Protein AF-A0A1V3XEU0-F1 (afdb_monomer)

Solvent-accessible surface area (backbone atoms only — not comparable to full-atom values): 4992 Å² total; per-residue (Å²): 58,40,36,29,42,77,55,87,68,81,53,67,66,53,51,71,71,45,62,91,80,46,48,72,47,72,81,47,89,24,36,34,39,41,48,55,89,87,46,73,66,57,55,50,47,54,54,51,48,31,55,73,71,76,44,73,69,80,46,79,44,81,71,70,84,52,72,66,62,55,48,50,70,69,49,64,83,72,73,83,136

Foldseek 3Di:
DKWFWAFDDDCPVLCVLDDPQWDWDDPDGRIIDIDDDDDPVNVVSVCVVCVVVVIDTPDDDDDDPDVVNVVCVVPVVDDDD

Mean predicted aligned error: 8.36 Å

Sequence (81 aa):
MRFTAPPRLELSLLASALPEDYQASELTPGEYLVEGPVNPQVLATVTAWCAQIDVLATDMRVEQRSLEDVFLDLTGRKLRP

pLDDT: mean 85.29, std 16.37, range [47.12, 97.62]

Structure (mmCIF, N/CA/C/O backbone):
data_AF-A0A1V3XEU0-F1
#
_entry.id   AF-A0A1V3XEU0-F1
#
loop_
_atom_site.group_PDB
_atom_site.id
_atom_site.type_symbol
_atom_site.label_atom_id
_atom_site.label_alt_id
_atom_site.label_comp_id
_atom_site.label_asym_id
_atom_site.label_entity_id
_atom_site.label_seq_id
_atom_site.pdbx_PDB_ins_code
_atom_site.Cartn_x
_atom_site.Cartn_y
_atom_site.Cartn_z
_atom_site.occupancy
_atom_site.B_iso_or_equiv
_atom_site.auth_se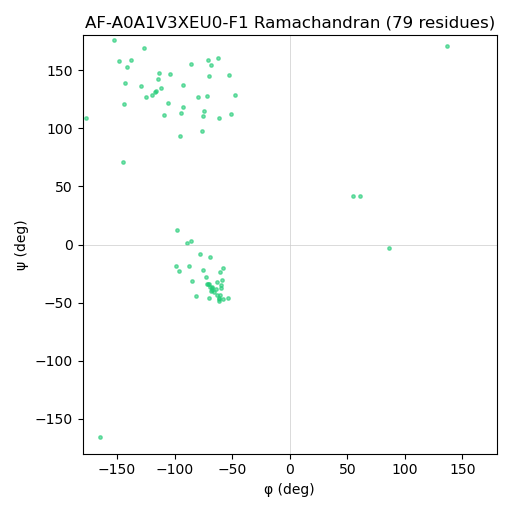q_id
_atom_site.auth_comp_id
_atom_site.auth_asym_id
_atom_site.auth_atom_id
_atom_site.pdbx_PDB_model_num
ATOM 1 N N . MET A 1 1 ? -1.374 2.144 5.963 1.00 92.00 1 MET A N 1
ATOM 2 C CA . MET A 1 1 ? -0.609 1.025 5.360 1.00 92.00 1 MET A CA 1
ATOM 3 C C . MET A 1 1 ? 0.212 1.576 4.215 1.00 92.00 1 MET A C 1
ATOM 5 O O . MET A 1 1 ? -0.319 2.382 3.467 1.00 92.00 1 MET A O 1
ATOM 9 N N . ARG A 1 2 ? 1.467 1.156 4.065 1.00 94.56 2 ARG A N 1
ATOM 10 C CA . ARG A 1 2 ? 2.311 1.528 2.922 1.00 94.56 2 ARG A CA 1
ATOM 11 C C . ARG A 1 2 ? 2.600 0.297 2.072 1.00 94.56 2 ARG A C 1
ATOM 13 O O . ARG A 1 2 ? 2.710 -0.796 2.627 1.00 94.56 2 ARG A O 1
ATOM 20 N N . PHE A 1 3 ? 2.734 0.466 0.764 1.00 96.00 3 PHE A N 1
ATOM 21 C CA . PHE A 1 3 ? 3.241 -0.589 -0.111 1.00 96.00 3 PHE A CA 1
ATOM 22 C C . PHE A 1 3 ? 4.021 -0.017 -1.295 1.00 96.00 3 PHE A C 1
ATOM 24 O O . PHE A 1 3 ? 3.831 1.139 -1.672 1.00 96.00 3 PHE A O 1
ATOM 31 N N . THR A 1 4 ?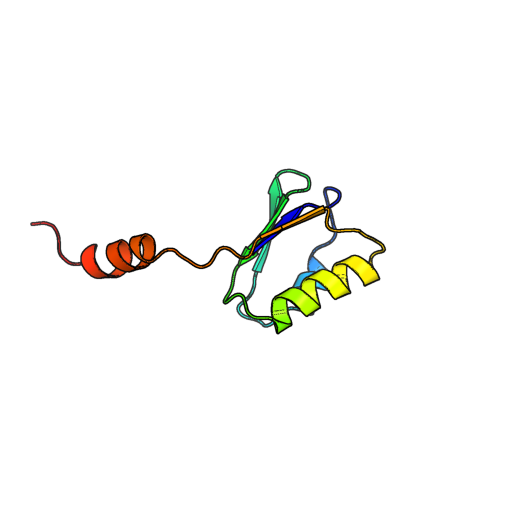 4.887 -0.840 -1.879 1.00 97.31 4 THR A N 1
ATOM 32 C CA . THR A 1 4 ? 5.697 -0.486 -3.049 1.00 97.31 4 THR A CA 1
ATOM 33 C C . THR A 1 4 ? 5.252 -1.285 -4.267 1.00 97.31 4 THR A C 1
ATOM 35 O O . THR A 1 4 ? 5.055 -2.498 -4.176 1.00 97.31 4 THR A O 1
ATOM 38 N N . ALA A 1 5 ? 5.107 -0.614 -5.409 1.00 97.31 5 ALA A N 1
ATOM 39 C CA . ALA A 1 5 ? 4.686 -1.189 -6.688 1.00 97.31 5 ALA A CA 1
ATOM 40 C C . ALA A 1 5 ? 5.261 -0.354 -7.863 1.00 97.31 5 ALA A C 1
ATOM 42 O O . ALA A 1 5 ? 5.926 0.653 -7.612 1.00 97.31 5 ALA A O 1
ATOM 43 N N . PRO A 1 6 ? 5.077 -0.736 -9.145 1.00 97.62 6 PRO A N 1
ATOM 44 C CA . PRO A 1 6 ? 5.439 0.123 -10.273 1.00 97.62 6 PRO A CA 1
ATOM 45 C C . PRO A 1 6 ? 4.802 1.515 -10.142 1.00 97.62 6 PRO A C 1
ATOM 47 O O . PRO A 1 6 ? 3.693 1.607 -9.632 1.00 97.62 6 PRO A O 1
ATOM 50 N N . PRO A 1 7 ? 5.471 2.592 -10.584 1.00 97.50 7 PRO A N 1
ATOM 51 C CA . PRO A 1 7 ? 4.966 3.951 -10.417 1.00 97.50 7 PRO A CA 1
ATOM 52 C C . PRO A 1 7 ? 3.759 4.246 -11.315 1.00 97.50 7 PRO A C 1
ATOM 54 O O . PRO A 1 7 ? 3.629 3.662 -12.393 1.00 97.50 7 PRO A O 1
ATOM 57 N N . ARG A 1 8 ? 2.973 5.264 -10.940 1.00 96.06 8 ARG A N 1
ATOM 58 C CA . ARG A 1 8 ? 1.841 5.810 -11.714 1.00 96.06 8 ARG A CA 1
ATOM 59 C C . ARG A 1 8 ? 0.715 4.804 -11.990 1.00 96.06 8 ARG A C 1
ATOM 61 O O . ARG A 1 8 ? 0.183 4.758 -13.098 1.00 96.06 8 ARG A O 1
ATOM 68 N N . LEU A 1 9 ? 0.355 3.998 -10.993 1.00 95.94 9 LEU A N 1
ATOM 69 C CA . LEU A 1 9 ? -0.821 3.126 -11.052 1.00 95.94 9 LEU A CA 1
ATOM 70 C C . LEU A 1 9 ? -2.131 3.923 -10.990 1.00 95.94 9 LEU A C 1
ATOM 72 O O . LEU A 1 9 ? -2.252 4.906 -10.262 1.00 95.94 9 LEU A O 1
ATOM 76 N N . GLU A 1 10 ? -3.145 3.437 -11.706 1.00 94.94 10 GLU A N 1
ATOM 77 C CA . GLU A 1 10 ? -4.505 3.983 -11.672 1.00 94.94 10 GLU A CA 1
ATOM 78 C C . GLU A 1 10 ? -5.233 3.552 -10.388 1.00 94.94 10 GLU A C 1
ATOM 80 O O . GLU A 1 10 ? -5.782 2.451 -10.285 1.00 94.94 10 GLU A O 1
ATOM 85 N N . LEU A 1 11 ? -5.240 4.434 -9.385 1.00 95.75 11 LEU A N 1
ATOM 86 C CA . LEU A 1 11 ? -5.773 4.138 -8.050 1.00 95.75 11 LEU A CA 1
ATOM 87 C C . LEU A 1 11 ? -7.302 4.188 -7.955 1.00 95.75 11 LEU A C 1
ATOM 89 O O . LEU A 1 11 ? -7.849 3.781 -6.935 1.00 95.75 11 LEU A O 1
ATOM 93 N N . SER A 1 12 ? -8.019 4.643 -8.986 1.00 94.12 12 SER A N 1
ATOM 94 C CA . SER A 1 12 ? -9.488 4.736 -8.942 1.00 94.12 12 SER A CA 1
ATOM 95 C C . SER A 1 12 ? -10.163 3.383 -8.703 1.00 94.12 12 SER A C 1
ATOM 97 O O . SER A 1 12 ? -11.169 3.321 -8.001 1.00 94.12 12 SER A O 1
ATOM 99 N N . LEU A 1 13 ? -9.593 2.299 -9.244 1.00 92.06 13 LEU A N 1
ATOM 100 C CA . LEU A 1 13 ? -10.079 0.935 -9.005 1.00 92.06 13 LEU A CA 1
ATOM 101 C C . LEU A 1 13 ? -9.796 0.453 -7.579 1.00 92.06 13 LEU A C 1
ATOM 103 O O . LEU A 1 13 ? -10.594 -0.287 -7.013 1.00 92.06 13 LEU A O 1
ATOM 107 N N . LEU A 1 14 ? -8.677 0.875 -6.991 1.00 95.12 14 LEU A N 1
ATOM 108 C CA . LEU A 1 14 ? -8.383 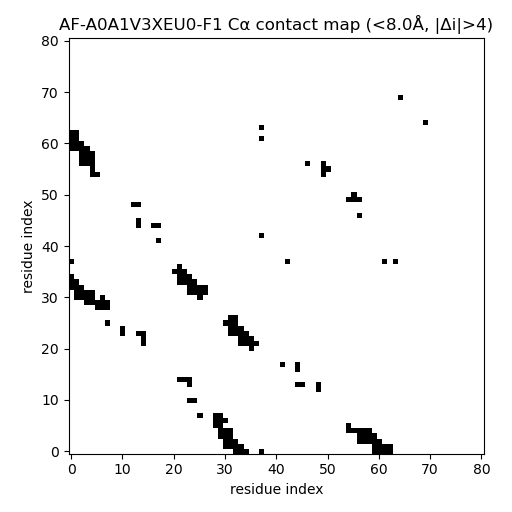0.572 -5.595 1.00 95.12 14 LEU A CA 1
ATOM 109 C C . LEU A 1 14 ? -9.326 1.351 -4.673 1.00 95.12 14 LEU A C 1
ATOM 111 O O . LEU A 1 14 ? -9.910 0.774 -3.764 1.00 95.12 14 LEU A O 1
ATOM 115 N N . ALA A 1 15 ? -9.519 2.643 -4.940 1.00 94.44 15 ALA A N 1
ATOM 116 C CA . ALA A 1 15 ? -10.402 3.508 -4.168 1.00 94.44 15 ALA A CA 1
ATOM 117 C C . ALA A 1 15 ? -11.856 3.013 -4.171 1.00 94.44 15 ALA A C 1
ATOM 119 O O . ALA A 1 15 ? -12.517 3.087 -3.144 1.00 94.44 15 ALA A O 1
ATOM 120 N N . SER A 1 16 ? -12.347 2.463 -5.288 1.00 93.62 16 SER A N 1
ATOM 121 C CA . SER A 1 16 ? -13.700 1.893 -5.355 1.00 93.62 16 SER A CA 1
ATOM 122 C C . SER A 1 16 ? -13.840 0.532 -4.664 1.00 93.62 16 SER A C 1
ATOM 124 O O . SER A 1 16 ? -14.953 0.143 -4.315 1.00 93.62 16 SER A O 1
ATOM 126 N N . ALA A 1 17 ? -12.739 -0.201 -4.479 1.00 93.44 17 ALA A N 1
ATOM 127 C CA . ALA A 1 17 ? -12.718 -1.485 -3.781 1.00 93.44 17 ALA A CA 1
ATOM 128 C C . ALA A 1 17 ? -12.538 -1.337 -2.259 1.00 93.44 17 ALA A C 1
ATOM 130 O O . ALA A 1 17 ? -12.810 -2.278 -1.506 1.00 93.44 17 ALA A O 1
ATOM 131 N N . LEU A 1 18 ? -12.056 -0.179 -1.805 1.00 93.50 18 LEU A N 1
ATOM 132 C CA . LEU A 1 18 ? -11.899 0.148 -0.395 1.00 93.50 18 LEU A CA 1
ATOM 133 C C . LEU A 1 18 ? -13.203 0.727 0.196 1.00 93.50 18 LEU A C 1
ATOM 135 O O . LEU A 1 18 ? -14.021 1.281 -0.537 1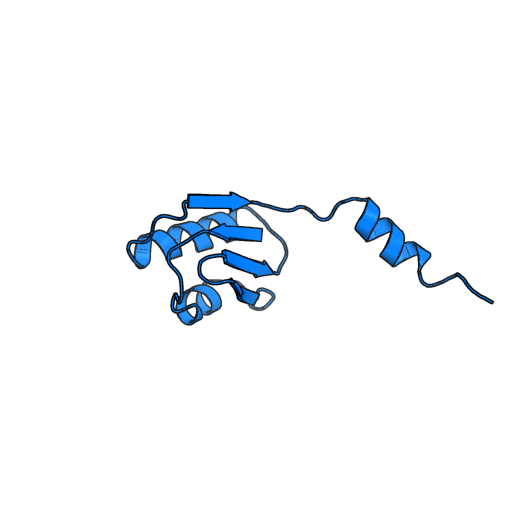.00 93.50 18 LEU A O 1
ATOM 139 N N . PRO A 1 19 ? -13.420 0.609 1.519 1.00 91.25 19 PRO A N 1
ATOM 140 C CA . PRO A 1 19 ? -14.527 1.291 2.190 1.00 91.25 19 PRO A CA 1
ATOM 141 C C . PRO A 1 19 ? -14.421 2.828 2.101 1.00 91.25 19 PRO A C 1
ATOM 143 O O . PRO A 1 19 ? -13.341 3.370 1.876 1.00 91.25 19 PRO A O 1
ATOM 146 N N . GLU A 1 20 ? -15.537 3.536 2.312 1.00 86.69 20 GLU A N 1
ATOM 147 C CA . GLU A 1 20 ? -15.645 4.995 2.092 1.00 86.69 20 GLU A CA 1
ATOM 148 C C . GLU A 1 20 ? -14.695 5.854 2.949 1.00 86.69 20 GLU A C 1
ATOM 150 O O . GLU A 1 20 ? -14.377 6.981 2.576 1.00 86.69 20 GLU A O 1
ATOM 155 N N . ASP A 1 21 ? -14.236 5.347 4.095 1.00 88.38 21 ASP A N 1
ATOM 156 C CA . ASP A 1 21 ? -13.330 6.034 5.021 1.00 88.38 21 ASP A CA 1
ATOM 157 C C . ASP A 1 21 ?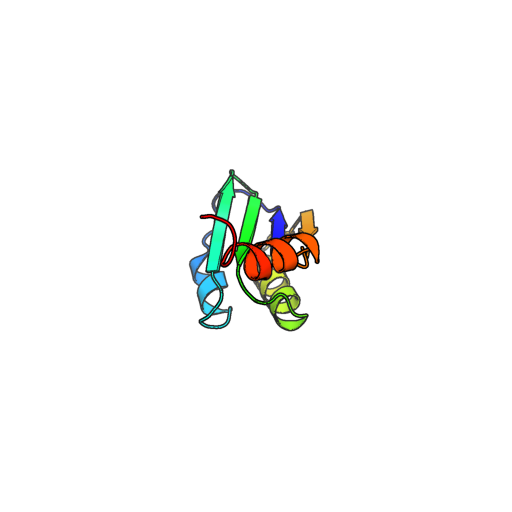 -11.840 5.876 4.670 1.00 88.38 21 ASP A C 1
ATOM 159 O O . ASP A 1 21 ? -10.981 6.376 5.401 1.00 88.38 21 ASP A O 1
ATOM 163 N N . TYR A 1 22 ? -11.523 5.210 3.556 1.00 91.81 22 TYR A N 1
ATOM 164 C CA . TYR A 1 22 ? -10.150 4.965 3.130 1.00 91.81 22 TYR A CA 1
ATOM 165 C C . TYR A 1 22 ? -9.742 5.874 1.982 1.00 91.81 22 TYR A C 1
ATOM 167 O O . TYR A 1 22 ? -10.519 6.194 1.084 1.00 91.81 22 TYR A O 1
ATOM 175 N N . GLN A 1 23 ? -8.466 6.240 1.981 1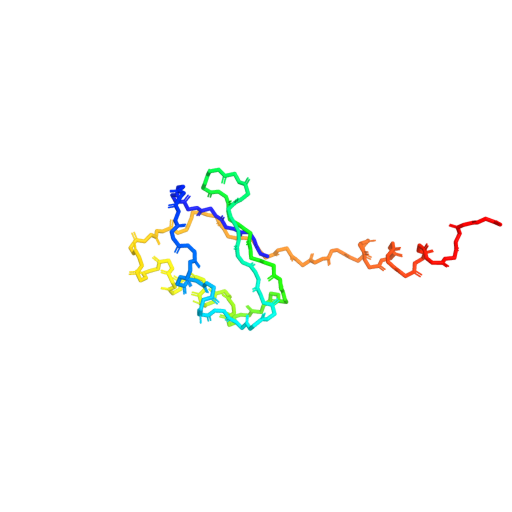.00 93.50 23 GLN A N 1
ATOM 176 C CA . GLN A 1 23 ? -7.858 7.006 0.902 1.00 93.50 23 GLN A CA 1
ATOM 177 C C . GLN A 1 23 ? -6.581 6.314 0.449 1.00 93.50 23 GLN A C 1
ATOM 179 O O . GLN A 1 23 ? -5.795 5.856 1.273 1.00 93.50 23 GLN A O 1
ATOM 184 N N . ALA A 1 24 ? -6.379 6.227 -0.863 1.00 95.38 24 ALA A N 1
ATOM 185 C CA . ALA A 1 24 ? -5.163 5.690 -1.457 1.00 95.38 24 ALA A CA 1
ATOM 186 C C . ALA A 1 24 ? -4.461 6.784 -2.266 1.00 95.38 24 ALA A C 1
ATOM 188 O O . ALA A 1 24 ? -5.097 7.459 -3.077 1.00 95.38 24 ALA A O 1
ATOM 189 N N . SER A 1 25 ? -3.158 6.952 -2.062 1.00 96.56 25 SER A N 1
ATOM 190 C CA . SER A 1 25 ? -2.340 7.939 -2.771 1.00 96.56 25 SER A CA 1
ATOM 191 C C . SER A 1 25 ? -0.954 7.390 -3.111 1.00 96.56 25 SER A C 1
ATOM 193 O O . SER A 1 25 ? -0.437 6.504 -2.430 1.00 96.56 25 SER A O 1
ATOM 195 N N . GLU A 1 26 ? -0.350 7.913 -4.178 1.00 97.38 26 GLU A N 1
ATOM 196 C CA . GLU A 1 26 ? 1.066 7.713 -4.505 1.00 97.38 26 GLU A CA 1
ATOM 197 C C . GLU A 1 26 ? 1.860 8.895 -3.937 1.00 97.38 26 GLU A C 1
ATOM 199 O O . GLU A 1 26 ? 1.668 10.034 -4.363 1.00 97.38 26 GLU A O 1
ATOM 204 N N . LEU A 1 27 ? 2.714 8.644 -2.944 1.00 95.00 27 LEU A N 1
ATOM 205 C CA . LEU A 1 27 ? 3.469 9.698 -2.252 1.00 95.00 27 LEU A CA 1
ATOM 206 C C . LEU A 1 27 ? 4.712 10.109 -3.042 1.00 95.00 27 LEU A C 1
ATOM 208 O O . LEU A 1 27 ? 5.027 11.290 -3.188 1.00 95.00 27 LEU A O 1
ATOM 212 N N . THR A 1 28 ? 5.424 9.108 -3.541 1.00 95.50 28 THR A N 1
ATOM 213 C CA . THR A 1 28 ? 6.554 9.226 -4.458 1.00 95.50 28 THR A CA 1
ATOM 214 C C . THR A 1 28 ? 6.398 8.136 -5.516 1.00 95.50 28 THR A C 1
ATOM 216 O O . THR A 1 28 ? 5.683 7.166 -5.268 1.00 95.50 28 THR A O 1
ATOM 219 N N . PRO A 1 29 ? 7.028 8.262 -6.699 1.00 97.38 29 PRO A N 1
ATOM 220 C CA . PRO A 1 29 ? 6.887 7.264 -7.752 1.00 97.38 29 PRO A CA 1
ATOM 221 C C . PRO A 1 29 ? 7.147 5.833 -7.255 1.00 97.38 29 PRO A C 1
ATOM 223 O O . PRO A 1 29 ? 8.281 5.488 -6.923 1.00 97.38 29 PRO A O 1
ATOM 226 N N . GLY A 1 30 ? 6.099 5.009 -7.233 1.00 96.88 30 GLY A N 1
ATOM 227 C CA . GLY A 1 30 ? 6.132 3.614 -6.790 1.00 96.88 30 GLY A CA 1
ATOM 228 C C . GLY A 1 30 ? 5.942 3.379 -5.287 1.00 96.88 30 GLY A C 1
ATOM 229 O O . GLY A 1 30 ? 5.878 2.222 -4.876 1.00 96.88 30 GLY A O 1
ATOM 230 N N . GLU A 1 31 ? 5.815 4.424 -4.465 1.00 97.12 31 GLU A N 1
ATOM 231 C CA . GLU A 1 31 ? 5.430 4.309 -3.055 1.00 97.12 31 GLU A CA 1
ATOM 232 C C . GLU A 1 31 ? 3.992 4.764 -2.834 1.00 97.12 31 GLU A C 1
ATOM 234 O O . GLU A 1 31 ? 3.633 5.924 -3.051 1.00 97.12 31 GLU A O 1
ATOM 239 N N . TYR A 1 32 ? 3.185 3.854 -2.304 1.00 96.62 32 TYR A N 1
ATOM 240 C CA . TYR A 1 32 ? 1.764 4.055 -2.096 1.00 96.62 32 TYR A CA 1
ATOM 241 C C . TYR A 1 32 ? 1.413 4.055 -0.611 1.00 96.62 32 TYR A C 1
ATOM 243 O O . TYR A 1 32 ? 1.957 3.279 0.183 1.00 96.62 32 TYR A O 1
ATOM 251 N N . LEU A 1 33 ? 0.469 4.915 -0.238 1.00 94.88 33 LEU A N 1
ATOM 252 C CA . LEU A 1 33 ? -0.110 5.007 1.096 1.00 94.88 33 LEU A CA 1
ATOM 253 C C . LEU A 1 33 ? -1.613 4.745 1.012 1.00 94.88 33 LEU A C 1
ATOM 255 O O . LEU A 1 33 ? -2.318 5.383 0.239 1.00 94.88 33 LEU A O 1
ATOM 259 N N . VAL A 1 34 ? -2.090 3.823 1.845 1.00 94.38 34 VAL A N 1
ATOM 260 C CA . VAL A 1 34 ? -3.510 3.608 2.131 1.00 94.38 34 VAL A CA 1
ATOM 261 C C . VAL A 1 34 ? -3.787 4.085 3.552 1.00 94.38 34 VAL A C 1
ATOM 263 O O . VAL A 1 34 ? -3.297 3.495 4.524 1.00 94.38 34 VAL A O 1
ATOM 266 N N . GLU A 1 35 ? -4.548 5.162 3.667 1.00 92.31 35 GLU A N 1
ATOM 267 C CA . GLU A 1 35 ? -4.986 5.774 4.916 1.00 92.31 35 GLU A CA 1
ATOM 268 C C . GLU A 1 35 ? -6.347 5.213 5.323 1.00 92.31 35 GLU A C 1
ATOM 270 O O . GLU A 1 35 ? -7.220 5.024 4.483 1.00 92.31 35 GLU A O 1
ATOM 275 N N . GLY A 1 36 ? -6.499 4.918 6.613 1.00 89.62 36 GLY A N 1
ATOM 276 C CA . GLY A 1 36 ? -7.684 4.284 7.189 1.00 89.62 36 GLY A CA 1
ATOM 277 C C . GLY A 1 36 ? -7.314 3.183 8.193 1.00 89.62 36 GLY A C 1
ATOM 278 O O . GLY A 1 36 ? -6.132 2.830 8.324 1.00 89.62 36 GLY A O 1
ATOM 279 N N . PRO A 1 37 ? -8.289 2.639 8.942 1.00 87.50 37 PRO A N 1
ATOM 280 C CA . PRO A 1 37 ? -8.051 1.566 9.905 1.00 87.50 37 PRO A CA 1
ATOM 281 C C . PRO A 1 37 ? -7.5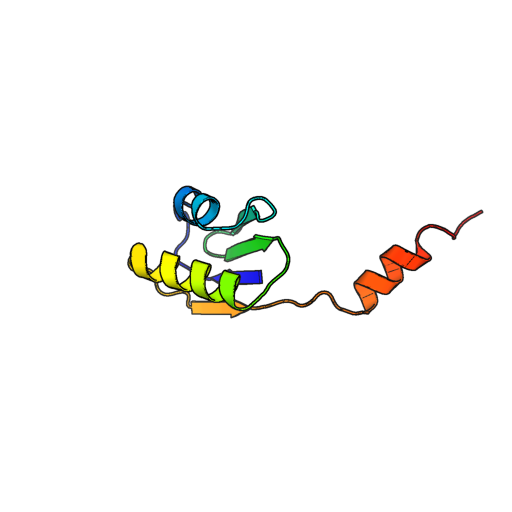07 0.298 9.233 1.00 87.50 37 PRO A C 1
ATOM 283 O O . PRO A 1 37 ? -8.215 -0.426 8.546 1.00 87.50 37 PRO A O 1
ATOM 286 N N . VAL A 1 38 ? -6.233 -0.035 9.434 1.00 84.75 38 VAL A N 1
ATOM 287 C CA . VAL A 1 38 ? -5.678 -1.217 8.762 1.00 84.75 38 VAL A CA 1
ATOM 288 C C . VAL A 1 38 ? -6.180 -2.500 9.428 1.00 84.75 38 VAL A C 1
ATOM 290 O O . VAL A 1 38 ? -5.838 -2.792 10.573 1.00 84.75 38 VAL A O 1
ATOM 293 N N . ASN A 1 39 ? -6.963 -3.287 8.690 1.00 87.31 39 ASN A N 1
ATOM 294 C CA . ASN A 1 39 ? -7.457 -4.603 9.092 1.00 87.31 39 ASN A CA 1
ATOM 295 C C . ASN A 1 39 ? -7.118 -5.668 8.016 1.00 87.31 39 ASN A C 1
ATOM 297 O O . ASN A 1 39 ? -6.691 -5.314 6.911 1.00 87.31 39 ASN A O 1
ATOM 301 N N . PRO A 1 40 ? -7.289 -6.975 8.301 1.00 90.75 40 PRO A N 1
ATOM 302 C CA . PRO A 1 40 ? -6.978 -8.034 7.336 1.00 90.75 40 PRO A CA 1
ATOM 303 C C . PRO A 1 40 ? -7.758 -7.948 6.017 1.00 90.75 40 PRO A C 1
ATOM 305 O O . PRO A 1 40 ? -7.231 -8.336 4.977 1.00 90.75 40 PRO A O 1
ATOM 308 N N . GLN A 1 41 ? -8.986 -7.422 6.036 1.00 91.06 41 GLN A N 1
ATOM 309 C CA . GLN A 1 41 ? -9.801 -7.265 4.831 1.00 91.06 41 GLN A CA 1
ATOM 310 C C . GLN A 1 41 ? -9.203 -6.214 3.891 1.00 91.06 41 GLN A C 1
ATOM 312 O O . GLN A 1 41 ? -9.127 -6.452 2.693 1.00 91.06 41 GLN A O 1
ATOM 317 N N . VAL A 1 42 ? -8.692 -5.103 4.426 1.00 92.44 42 VAL A N 1
ATOM 318 C CA . VAL A 1 42 ? -8.018 -4.058 3.635 1.00 92.44 42 VAL A CA 1
ATOM 319 C C . VAL A 1 42 ? -6.749 -4.600 2.975 1.00 92.44 42 VAL A C 1
ATOM 321 O O . VAL A 1 42 ? -6.521 -4.358 1.794 1.00 92.44 42 VAL A O 1
ATOM 324 N N . LEU A 1 43 ? -5.944 -5.381 3.705 1.00 93.75 43 LEU A N 1
ATOM 325 C CA . LEU A 1 43 ? -4.772 -6.067 3.137 1.00 93.75 43 LEU A CA 1
ATOM 326 C C . LEU A 1 43 ? -5.158 -6.996 1.981 1.00 93.75 43 LEU A C 1
ATOM 328 O O . LEU A 1 43 ? -4.526 -6.964 0.923 1.00 93.75 43 LEU A O 1
ATOM 332 N N . ALA A 1 44 ? -6.199 -7.809 2.173 1.00 95.62 44 ALA A N 1
ATOM 333 C CA . ALA A 1 44 ? -6.712 -8.697 1.135 1.00 95.62 44 ALA A CA 1
ATOM 334 C C . ALA A 1 44 ? -7.196 -7.912 -0.095 1.00 95.62 44 ALA A C 1
ATOM 336 O O . ALA A 1 44 ? -6.861 -8.279 -1.214 1.00 95.62 44 ALA A O 1
ATOM 337 N N . THR A 1 45 ? -7.914 -6.803 0.097 1.00 96.12 45 THR A N 1
ATOM 338 C CA . THR A 1 45 ? -8.366 -5.937 -0.999 1.00 96.12 45 THR A CA 1
ATOM 339 C C . THR A 1 45 ? -7.198 -5.352 -1.789 1.00 96.12 45 THR A C 1
ATOM 341 O O . THR A 1 45 ? -7.191 -5.452 -3.013 1.00 96.12 45 THR A O 1
ATOM 344 N N . VAL A 1 46 ? -6.191 -4.781 -1.117 1.00 95.94 46 VAL A N 1
ATOM 345 C CA . VAL A 1 46 ? -5.017 -4.190 -1.789 1.00 95.94 46 VAL A CA 1
ATOM 346 C C . VAL A 1 46 ? -4.266 -5.255 -2.587 1.00 95.94 46 VAL A C 1
ATOM 348 O O . VAL A 1 46 ? -3.963 -5.056 -3.760 1.00 95.94 46 VAL A O 1
ATOM 351 N N . THR A 1 47 ? -4.006 -6.416 -1.984 1.00 95.88 47 THR A N 1
ATOM 352 C CA . THR A 1 47 ? -3.295 -7.511 -2.664 1.00 95.88 47 THR A CA 1
ATOM 353 C C . THR A 1 47 ? -4.099 -8.127 -3.811 1.00 95.88 47 THR A C 1
ATOM 355 O O . THR A 1 47 ? -3.523 -8.439 -4.852 1.00 95.88 47 THR A O 1
ATOM 358 N N . ALA A 1 48 ? -5.421 -8.252 -3.671 1.00 97.19 48 ALA A N 1
ATOM 359 C CA . ALA A 1 48 ? -6.301 -8.703 -4.746 1.00 97.19 48 ALA A CA 1
ATOM 360 C C . ALA A 1 48 ? -6.349 -7.698 -5.906 1.00 97.19 48 ALA A C 1
ATOM 362 O O . ALA A 1 48 ? -6.293 -8.104 -7.065 1.00 97.19 48 ALA A O 1
ATOM 363 N N . TRP A 1 49 ? -6.393 -6.397 -5.608 1.00 97.06 49 TRP A N 1
ATOM 364 C CA . TRP A 1 49 ? -6.310 -5.345 -6.620 1.00 97.06 49 TRP A CA 1
ATOM 365 C C . TRP A 1 49 ? -4.980 -5.400 -7.377 1.00 97.06 49 TRP A C 1
ATOM 367 O O . TRP A 1 49 ? -4.996 -5.403 -8.605 1.00 97.06 49 TRP A O 1
ATOM 377 N N . CYS A 1 50 ? -3.848 -5.539 -6.676 1.00 96.88 50 CYS A N 1
ATOM 378 C CA . CYS A 1 50 ? -2.537 -5.727 -7.304 1.00 96.88 50 CYS A CA 1
ATOM 379 C C . CYS A 1 50 ? -2.547 -6.911 -8.287 1.00 96.88 50 CYS A C 1
ATOM 381 O O . CYS A 1 50 ? -2.112 -6.770 -9.428 1.00 96.88 50 CYS A O 1
ATOM 383 N N . ALA A 1 51 ? -3.119 -8.052 -7.887 1.00 97.00 51 ALA A N 1
ATOM 384 C CA . ALA A 1 51 ? -3.256 -9.216 -8.762 1.00 97.00 51 ALA A CA 1
ATOM 385 C C . ALA A 1 51 ? -4.165 -8.949 -9.977 1.00 97.00 51 ALA A C 1
ATOM 387 O O . ALA A 1 51 ? -3.869 -9.408 -11.077 1.00 97.00 51 ALA A O 1
ATOM 388 N N . GLN A 1 52 ? -5.251 -8.190 -9.806 1.00 96.19 52 GLN A N 1
ATOM 389 C CA . GLN A 1 52 ? -6.173 -7.840 -10.891 1.00 96.19 52 GLN A CA 1
ATOM 390 C C . GLN A 1 52 ? -5.503 -7.006 -11.992 1.00 96.19 52 GLN A C 1
ATOM 392 O O . GLN A 1 52 ? -5.875 -7.128 -13.158 1.00 96.19 52 GLN A O 1
ATOM 397 N N . ILE A 1 53 ? -4.529 -6.170 -11.630 1.00 95.50 53 ILE A N 1
ATOM 398 C CA . ILE A 1 53 ? -3.773 -5.336 -12.574 1.00 95.50 53 ILE A CA 1
ATOM 399 C C . ILE A 1 53 ? -2.422 -5.953 -12.977 1.00 95.50 53 ILE A C 1
ATOM 401 O O . ILE A 1 53 ? -1.601 -5.259 -13.569 1.00 95.50 53 ILE A O 1
ATOM 405 N N . ASP A 1 54 ? -2.195 -7.235 -12.663 1.00 96.62 54 ASP A N 1
ATOM 406 C CA . ASP A 1 54 ? -0.955 -7.981 -12.938 1.00 96.62 54 ASP A CA 1
ATOM 407 C C . ASP A 1 54 ? 0.313 -7.302 -12.379 1.00 96.62 54 ASP A C 1
ATOM 409 O O . ASP A 1 54 ? 1.367 -7.223 -13.012 1.00 96.62 54 ASP A O 1
ATOM 413 N N . VAL A 1 55 ? 0.202 -6.775 -11.157 1.00 96.31 55 VAL A N 1
ATOM 414 C CA . VAL A 1 55 ? 1.285 -6.102 -10.436 1.00 96.31 55 VAL A CA 1
ATOM 415 C C . VAL A 1 55 ? 1.642 -6.877 -9.173 1.00 96.31 55 VAL A C 1
ATOM 417 O O . VAL A 1 55 ? 0.790 -7.209 -8.352 1.00 96.31 55 VAL A O 1
ATOM 420 N N . LEU A 1 56 ? 2.940 -7.100 -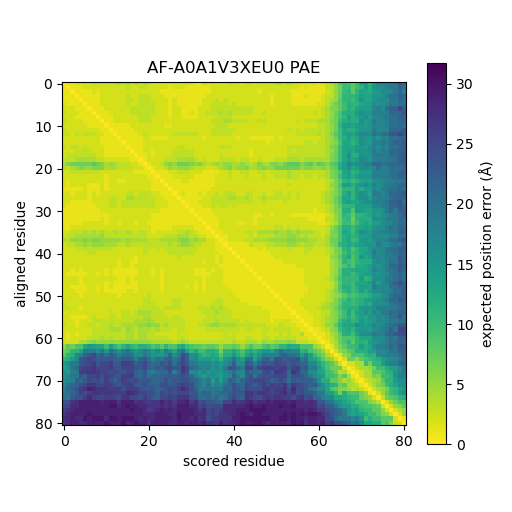8.965 1.00 95.75 56 LEU A N 1
ATOM 421 C CA . LEU A 1 56 ? 3.470 -7.608 -7.703 1.00 95.75 56 LEU A CA 1
ATOM 422 C C . LEU A 1 56 ? 3.880 -6.442 -6.796 1.00 95.75 56 LEU A C 1
ATOM 424 O O . LEU A 1 56 ? 4.794 -5.687 -7.129 1.00 95.75 56 LEU A O 1
ATOM 428 N N . ALA A 1 57 ? 3.247 -6.332 -5.627 1.00 94.12 57 ALA A N 1
ATOM 429 C CA . ALA A 1 57 ? 3.726 -5.448 -4.569 1.00 94.12 57 ALA A CA 1
ATOM 430 C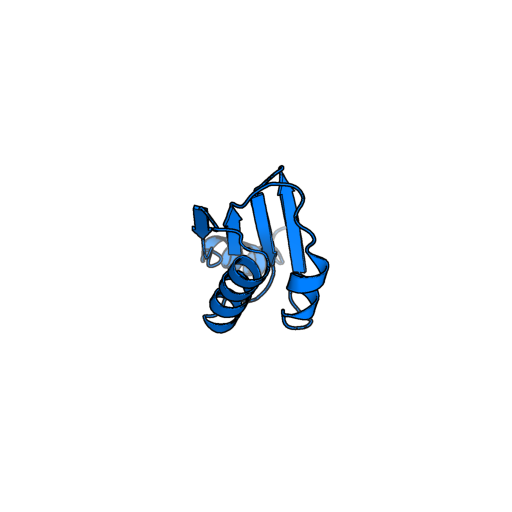 C . ALA A 1 57 ? 5.006 -6.030 -3.943 1.00 94.12 57 ALA A C 1
ATOM 432 O O . ALA A 1 57 ? 5.032 -7.198 -3.551 1.00 94.12 57 ALA A O 1
ATOM 433 N N . THR A 1 58 ? 6.073 -5.234 -3.863 1.00 93.25 58 THR A N 1
ATOM 434 C CA . THR A 1 58 ? 7.415 -5.703 -3.461 1.00 93.25 58 THR A CA 1
ATOM 435 C C . THR A 1 58 ? 7.735 -5.481 -1.983 1.00 93.25 58 THR A C 1
ATOM 437 O O . THR A 1 58 ? 8.565 -6.192 -1.423 1.00 93.25 58 THR A O 1
ATOM 440 N N . ASP A 1 59 ? 7.061 -4.533 -1.338 1.00 93.94 59 ASP A N 1
ATOM 441 C CA . ASP A 1 59 ? 7.121 -4.262 0.101 1.00 93.94 59 ASP A CA 1
ATOM 442 C C . ASP A 1 59 ? 5.708 -3.867 0.547 1.00 93.94 59 ASP A C 1
ATOM 444 O O . ASP A 1 59 ? 5.001 -3.171 -0.182 1.00 93.94 59 ASP A O 1
ATOM 448 N N . MET A 1 60 ? 5.261 -4.352 1.706 1.00 93.44 60 MET A N 1
ATOM 449 C CA . MET A 1 60 ? 3.956 -4.012 2.270 1.00 93.44 60 MET A CA 1
ATOM 450 C C . MET A 1 60 ? 4.071 -3.925 3.788 1.00 93.44 60 MET A C 1
ATOM 452 O O . MET A 1 60 ? 4.437 -4.892 4.458 1.00 93.44 60 MET A O 1
ATOM 456 N N . ARG A 1 61 ? 3.748 -2.754 4.336 1.00 91.44 61 ARG A N 1
ATOM 457 C CA . ARG A 1 61 ? 3.886 -2.431 5.757 1.00 91.44 61 ARG A CA 1
ATOM 458 C C . ARG A 1 61 ? 2.570 -1.963 6.339 1.00 91.44 61 ARG A C 1
ATOM 460 O O . ARG A 1 61 ? 1.940 -1.005 5.881 1.00 91.44 61 ARG A O 1
ATOM 467 N N . VAL A 1 62 ? 2.189 -2.621 7.420 1.00 88.69 62 VAL A N 1
ATOM 468 C CA . VAL A 1 62 ? 1.085 -2.209 8.276 1.00 88.69 62 VAL A CA 1
ATOM 469 C C . VAL A 1 62 ? 1.686 -1.412 9.421 1.00 88.69 62 VAL A C 1
ATOM 471 O O . VAL A 1 62 ? 2.126 -1.978 10.417 1.00 88.69 62 VAL A O 1
ATOM 474 N N . GLU A 1 63 ? 1.744 -0.095 9.269 1.00 72.56 63 GLU A N 1
ATOM 475 C CA . GLU A 1 63 ? 2.062 0.772 10.399 1.00 72.56 63 GLU A CA 1
ATOM 476 C C . GLU A 1 63 ? 0.826 0.860 11.293 1.00 72.56 63 GLU A C 1
ATOM 478 O O . GLU A 1 63 ? -0.210 1.406 10.907 1.00 72.56 63 GLU A O 1
ATOM 483 N N . GLN A 1 64 ? 0.917 0.259 12.476 1.00 61.53 64 GLN A N 1
ATOM 484 C CA . GLN A 1 64 ? 0.015 0.569 13.575 1.00 61.53 64 GLN A CA 1
ATOM 485 C C . GLN A 1 64 ? 0.535 1.865 14.195 1.00 61.53 64 GLN A C 1
ATOM 487 O O . GLN A 1 64 ? 1.725 1.941 14.502 1.00 61.53 64 GLN A O 1
ATOM 492 N N . ARG A 1 65 ? -0.321 2.887 14.348 1.00 55.44 65 ARG A N 1
ATOM 493 C CA . ARG A 1 65 ? 0.053 4.107 15.083 1.00 55.44 65 ARG A CA 1
ATOM 494 C C . ARG A 1 65 ? 0.707 3.702 16.401 1.00 55.44 65 ARG A C 1
ATOM 496 O O . ARG A 1 65 ? 0.158 2.871 17.130 1.00 55.44 65 ARG A O 1
ATOM 503 N N . SER A 1 66 ? 1.880 4.257 16.678 1.00 56.59 66 SER A N 1
ATOM 504 C CA . SER A 1 66 ? 2.571 3.981 17.929 1.00 56.59 66 SER A CA 1
ATOM 505 C C . SER A 1 66 ? 1.785 4.609 19.088 1.00 56.59 66 SER A C 1
ATOM 507 O O . SER A 1 66 ? 1.051 5.584 18.910 1.00 56.59 66 SER A O 1
ATOM 509 N N . LEU A 1 67 ? 1.929 4.073 20.303 1.00 54.41 67 LEU A N 1
ATOM 510 C CA . LEU A 1 67 ? 1.328 4.675 21.504 1.00 54.41 67 LEU A CA 1
ATOM 511 C C . LEU A 1 67 ? 1.797 6.126 21.740 1.00 54.41 67 LEU A C 1
ATOM 513 O O . LEU A 1 67 ? 1.117 6.882 22.431 1.00 54.41 67 LEU A O 1
ATOM 517 N N . GLU A 1 68 ? 2.927 6.522 21.155 1.00 55.78 68 GLU A N 1
ATOM 518 C CA . GLU A 1 68 ? 3.506 7.864 21.246 1.00 55.78 68 GLU A CA 1
ATOM 519 C C . GLU A 1 68 ? 2.657 8.907 20.493 1.00 55.78 68 GLU A C 1
ATOM 521 O O . GLU A 1 68 ? 2.414 10.001 21.008 1.00 55.78 68 GLU A O 1
ATOM 526 N N . ASP A 1 69 ? 2.078 8.524 19.351 1.00 54.84 69 ASP A N 1
ATOM 527 C CA . ASP A 1 69 ? 1.188 9.379 18.554 1.00 54.84 69 ASP A CA 1
ATOM 528 C C . ASP A 1 69 ? -0.167 9.607 19.249 1.00 54.84 69 ASP A C 1
ATOM 530 O O . ASP A 1 69 ? -0.748 10.689 19.175 1.00 54.84 69 ASP A O 1
ATOM 534 N N . VAL A 1 70 ? -0.660 8.604 19.986 1.00 58.84 70 VAL A N 1
ATOM 535 C CA . VAL A 1 70 ? -1.888 8.711 20.800 1.00 58.84 70 VAL A CA 1
ATOM 536 C C . VAL A 1 70 ? -1.656 9.583 22.039 1.00 58.84 70 VAL A C 1
ATOM 538 O O . VAL A 1 70 ? -2.551 10.315 22.470 1.00 58.84 70 VAL A O 1
ATOM 541 N N . PHE A 1 71 ? -0.451 9.540 22.611 1.00 53.75 71 PHE A N 1
ATOM 542 C CA . PHE A 1 71 ? -0.100 10.344 23.779 1.00 53.75 71 PHE A CA 1
ATOM 543 C C . PHE A 1 71 ? -0.060 11.845 23.458 1.00 53.75 71 PHE A C 1
ATOM 545 O O . PHE A 1 71 ? -0.547 12.659 24.249 1.00 53.75 71 PHE A O 1
ATOM 552 N N . LEU A 1 72 ? 0.451 12.221 22.283 1.00 59.19 72 LEU A N 1
ATOM 553 C CA . LEU A 1 72 ? 0.473 13.615 21.827 1.00 59.19 72 LEU A CA 1
ATOM 554 C C . LEU A 1 72 ? -0.936 14.161 21.541 1.00 59.19 72 LEU A C 1
ATOM 556 O O . LEU A 1 72 ? -1.230 15.300 21.907 1.00 59.19 72 LEU A O 1
ATOM 560 N N . ASP A 1 73 ? -1.840 13.341 21.002 1.00 56.41 73 ASP A N 1
ATOM 561 C CA . ASP A 1 73 ? -3.221 13.754 20.697 1.00 56.41 73 ASP A CA 1
ATOM 562 C C . ASP A 1 73 ? -4.094 13.929 21.964 1.00 56.41 73 ASP A C 1
ATOM 564 O O . ASP A 1 73 ? -5.014 14.755 22.013 1.00 56.41 73 ASP A O 1
ATOM 568 N N . LEU A 1 74 ? -3.780 13.193 23.041 1.00 56.56 74 LEU A N 1
ATOM 569 C CA . LEU A 1 74 ? -4.453 13.308 24.345 1.00 56.56 74 LEU A CA 1
ATOM 570 C C . LEU A 1 74 ? -3.883 14.424 25.236 1.00 56.56 74 LEU A C 1
ATOM 572 O O . LEU A 1 74 ? -4.632 15.023 26.011 1.00 56.56 74 LEU A O 1
ATOM 576 N N . THR A 1 75 ? -2.586 14.735 25.136 1.00 59.16 75 THR A N 1
ATOM 577 C CA . THR A 1 75 ? -1.928 15.739 25.998 1.00 59.16 75 THR A CA 1
ATOM 578 C C . THR A 1 75 ? -1.766 17.117 25.342 1.00 59.16 75 THR A C 1
ATOM 580 O O . THR A 1 75 ? -1.674 18.120 26.052 1.00 59.16 75 THR A O 1
ATOM 583 N N . GLY A 1 76 ? -1.851 17.218 24.010 1.00 55.97 76 GLY A N 1
ATOM 584 C CA . GLY A 1 76 ? -1.727 18.477 23.264 1.00 55.97 76 GLY A CA 1
ATOM 585 C C . GLY A 1 76 ? -2.879 19.478 23.441 1.00 55.97 76 GLY A C 1
ATOM 586 O O . GLY A 1 76 ? -2.738 20.639 23.067 1.00 55.97 76 GLY A O 1
ATOM 587 N N . ARG A 1 77 ? -4.009 19.087 24.056 1.00 56.28 77 ARG A N 1
ATOM 588 C CA . ARG A 1 77 ? -5.120 20.012 24.378 1.00 56.28 77 ARG A CA 1
ATOM 589 C C . ARG A 1 77 ? -5.027 20.690 25.747 1.00 56.28 77 ARG A C 1
ATOM 591 O O . ARG A 1 77 ? -5.910 21.472 26.091 1.00 56.28 77 ARG A O 1
ATOM 598 N N . LYS A 1 78 ? -3.976 20.445 26.533 1.00 52.72 78 LYS A N 1
ATOM 599 C CA . LYS A 1 78 ? -3.755 21.152 27.804 1.00 52.72 78 LYS A CA 1
ATOM 600 C C . LYS A 1 78 ? -2.274 21.375 28.066 1.00 52.72 78 LYS A C 1
ATOM 602 O O . LYS A 1 78 ? -1.730 20.741 28.952 1.00 52.72 78 LYS A O 1
ATOM 607 N N . LEU A 1 79 ? -1.639 22.261 27.310 1.00 49.38 79 LEU A N 1
ATOM 608 C CA . LEU A 1 79 ? -0.371 22.933 27.635 1.00 49.38 79 LEU A CA 1
ATOM 609 C C . LEU A 1 79 ? -0.155 23.902 26.458 1.00 49.38 79 LEU A C 1
ATOM 611 O O . LEU A 1 79 ? 0.109 23.462 25.351 1.00 49.38 79 LEU A O 1
ATOM 615 N N . ARG A 1 80 ? -0.287 25.220 26.585 1.00 47.12 80 ARG A N 1
ATOM 616 C CA . ARG A 1 80 ? -0.001 26.154 27.689 1.00 47.12 80 ARG A CA 1
ATOM 617 C C . ARG A 1 80 ? -0.725 27.490 27.365 1.00 47.12 80 ARG A C 1
ATOM 619 O O . ARG A 1 80 ? -1.351 27.574 26.312 1.00 47.12 80 ARG A O 1
ATOM 626 N N . PRO A 1 81 ? -0.398 28.586 28.054 1.00 55.56 81 PRO A N 1
ATOM 627 C CA . PRO A 1 81 ? -0.749 29.011 29.404 1.00 55.56 81 PRO A CA 1
ATOM 628 C C . PRO A 1 81 ? -1.745 30.188 29.406 1.00 55.56 81 PRO A C 1
ATOM 630 O O . PRO A 1 81 ? -1.912 30.846 28.355 1.00 55.56 81 PRO A O 1
#

Secondary structure (DSSP, 8-state):
-EEE-SSS--THHHHHHS-TT-EEEEEETTEEEEES---HHHHHHHHHHHHHTT---SEEE--PPPHHHHHHHHHTTS---

Nearest PDB structures (foldseek):
  6xji-assembly1_D  TM=4.818E-01  e=2.730E-02  Staphylococcus aureus
  9brt-assembly1_6  TM=4.339E-01  e=4.704E-01  Mus musculus
  7tc0-assembly1_A  TM=6.133E-01  e=1.716E+00  Homo sapiens
  7lkz-assembly1_A  TM=4.679E-01  e=2.698E+00  Homo sapiens
  6vqi-assembly1_G  TM=4.295E-01  e=2.083E+00  Rattus norvegicus

Organism: Mycobacterium kansasii (NCBI:txid1768)

Radius of gyration: 15.48 Å; Cα contacts (8 Å, |Δi|>4): 90; chains: 1; bounding box: 23×38×42 Å